Protein AF-A0A7X1JAS9-F1 (afdb_monomer_lite)

Structure (mmCIF, N/CA/C/O backbone):
data_AF-A0A7X1JAS9-F1
#
_entry.id   AF-A0A7X1JAS9-F1
#
loop_
_atom_site.group_PDB
_atom_site.id
_atom_site.type_symbol
_atom_site.label_atom_id
_atom_site.label_alt_id
_atom_site.label_comp_id
_atom_site.label_asym_id
_atom_site.label_entity_id
_atom_site.label_seq_id
_atom_site.pdbx_PDB_ins_code
_atom_site.Cartn_x
_atom_site.Cartn_y
_atom_site.Cartn_z
_atom_site.occupancy
_atom_site.B_iso_or_equiv
_atom_site.auth_seq_id
_atom_site.auth_comp_id
_atom_site.auth_asym_id
_atom_site.auth_atom_id
_atom_site.pdbx_PDB_model_num
ATOM 1 N N . MET A 1 1 ? 57.507 -50.676 10.117 1.00 44.00 1 MET A N 1
ATOM 2 C CA . MET A 1 1 ? 57.959 -49.273 10.246 1.00 44.00 1 MET A CA 1
ATOM 3 C C . MET A 1 1 ? 58.020 -48.693 8.834 1.00 44.00 1 MET A C 1
ATOM 5 O O . MET A 1 1 ? 58.763 -49.224 8.029 1.00 44.00 1 MET A O 1
ATOM 9 N N . THR A 1 2 ? 56.945 -48.024 8.387 1.00 49.41 2 THR A N 1
ATOM 10 C CA . THR A 1 2 ? 56.806 -46.542 8.280 1.00 49.41 2 THR A CA 1
ATOM 11 C C . THR A 1 2 ? 57.679 -45.975 7.144 1.00 49.41 2 THR A C 1
ATOM 13 O O . THR A 1 2 ? 58.870 -46.209 7.136 1.00 49.41 2 THR A O 1
ATOM 16 N N . HIS A 1 3 ? 57.217 -45.259 6.114 1.00 47.91 3 HIS A N 1
ATOM 17 C CA . HIS A 1 3 ? 56.011 -44.466 5.876 1.00 47.91 3 HIS A CA 1
ATOM 18 C C . HIS A 1 3 ? 55.700 -44.450 4.363 1.00 47.91 3 HIS A C 1
ATOM 20 O O . HIS A 1 3 ? 56.576 -44.154 3.555 1.00 47.91 3 HIS A O 1
ATOM 26 N N . ARG A 1 4 ? 54.437 -44.666 3.968 1.00 57.16 4 ARG A N 1
ATOM 27 C CA . ARG A 1 4 ? 53.935 -44.229 2.652 1.00 57.16 4 ARG A CA 1
ATOM 28 C C . ARG A 1 4 ? 53.697 -42.720 2.740 1.00 57.16 4 ARG A C 1
ATOM 30 O O . ARG A 1 4 ? 52.752 -42.291 3.403 1.00 57.16 4 ARG A O 1
ATOM 37 N N . GLY A 1 5 ? 54.586 -41.924 2.149 1.00 55.84 5 GLY A N 1
ATOM 38 C CA . GLY A 1 5 ? 54.455 -40.469 2.093 1.00 55.84 5 GLY A CA 1
ATOM 39 C C . GLY A 1 5 ? 53.189 -40.079 1.331 1.00 55.84 5 GLY A C 1
ATOM 40 O O . GLY A 1 5 ? 53.073 -40.339 0.138 1.00 55.84 5 GLY A O 1
ATOM 41 N N . ARG A 1 6 ? 52.210 -39.498 2.029 1.00 62.06 6 ARG A N 1
ATOM 42 C CA . ARG A 1 6 ? 51.011 -38.926 1.404 1.00 62.06 6 ARG A CA 1
ATOM 43 C C . ARG A 1 6 ? 51.391 -37.601 0.727 1.00 62.06 6 ARG A C 1
ATOM 45 O O . ARG A 1 6 ? 52.072 -36.801 1.372 1.00 62.06 6 ARG A O 1
ATOM 52 N N . PRO A 1 7 ? 50.937 -37.314 -0.505 1.00 60.84 7 PRO A N 1
ATOM 53 C CA . PRO A 1 7 ? 51.124 -35.994 -1.092 1.00 60.84 7 PRO A CA 1
ATOM 54 C C . PRO A 1 7 ? 50.335 -34.964 -0.273 1.00 60.84 7 PRO A C 1
ATOM 56 O O . PRO A 1 7 ? 49.123 -35.083 -0.089 1.00 60.84 7 PRO A O 1
ATOM 59 N N . ARG A 1 8 ? 51.035 -33.959 0.261 1.00 58.66 8 ARG A N 1
ATOM 60 C CA . ARG A 1 8 ? 50.413 -32.797 0.904 1.00 58.66 8 ARG A CA 1
ATOM 61 C C . ARG A 1 8 ? 49.863 -31.916 -0.211 1.00 58.66 8 ARG A C 1
ATOM 63 O O . ARG A 1 8 ? 50.625 -31.249 -0.900 1.00 58.66 8 ARG A O 1
ATOM 70 N N . VAL A 1 9 ? 48.547 -31.933 -0.403 1.00 55.72 9 VAL A N 1
ATOM 71 C CA . VAL A 1 9 ? 47.871 -30.956 -1.261 1.00 55.72 9 VAL A CA 1
ATOM 72 C C . VAL A 1 9 ? 48.037 -29.591 -0.594 1.00 55.72 9 VAL A C 1
ATOM 74 O O . VAL A 1 9 ? 47.379 -29.288 0.398 1.00 55.72 9 VAL A O 1
ATOM 77 N N . HIS A 1 10 ? 48.962 -28.783 -1.104 1.00 56.94 10 HIS A N 1
ATOM 78 C CA . HIS A 1 10 ? 49.006 -27.364 -0.792 1.00 56.94 10 HIS A CA 1
ATOM 79 C C . HIS A 1 10 ? 47.814 -26.717 -1.503 1.00 56.94 10 HIS A C 1
ATOM 81 O O . HIS A 1 10 ? 47.861 -26.481 -2.709 1.00 56.94 10 HIS A O 1
ATOM 87 N N . LEU A 1 11 ? 46.728 -26.449 -0.768 1.00 53.31 11 LEU A N 1
ATOM 88 C CA . LEU A 1 11 ? 45.751 -25.461 -1.214 1.00 53.31 11 LEU A CA 1
ATOM 89 C C . LEU A 1 11 ? 46.484 -24.118 -1.241 1.00 53.31 11 LEU A C 1
ATOM 91 O O . LEU A 1 11 ? 46.688 -23.484 -0.209 1.00 53.31 11 LEU A O 1
ATOM 95 N N . LEU A 1 12 ? 46.922 -23.709 -2.428 1.00 55.31 12 LEU A N 1
ATOM 96 C CA . LEU A 1 12 ? 47.271 -22.324 -2.688 1.00 55.31 12 LEU A CA 1
ATOM 97 C C . LEU A 1 12 ? 45.974 -21.529 -2.557 1.00 55.31 12 LEU A C 1
ATOM 99 O O . LEU A 1 12 ? 45.127 -21.528 -3.451 1.00 55.31 12 LEU A O 1
ATOM 103 N N . THR A 1 13 ? 45.797 -20.898 -1.402 1.00 56.59 13 THR A N 1
ATOM 104 C CA . THR A 1 13 ? 44.750 -19.918 -1.114 1.00 56.59 13 THR A CA 1
ATOM 105 C C . THR A 1 13 ? 45.014 -18.662 -1.952 1.00 56.59 13 THR A C 1
ATOM 107 O O . THR A 1 13 ? 45.425 -17.628 -1.448 1.00 56.59 13 THR A O 1
ATOM 110 N N . GLY A 1 14 ? 44.869 -18.785 -3.270 1.00 56.94 14 GLY A N 1
ATOM 111 C CA . GLY A 1 14 ? 45.068 -17.722 -4.257 1.00 56.94 14 GLY A CA 1
ATOM 112 C C . GLY A 1 14 ? 43.811 -17.450 -5.079 1.00 56.94 14 GLY A C 1
ATOM 113 O O . GLY A 1 14 ? 43.892 -16.892 -6.167 1.00 56.94 14 GLY A O 1
ATOM 114 N N . GLY A 1 15 ? 42.646 -17.894 -4.603 1.00 58.84 15 GLY A N 1
ATOM 115 C CA . GLY A 1 15 ? 41.364 -17.492 -5.167 1.00 58.84 15 GLY A CA 1
ATOM 116 C C . GLY A 1 15 ? 40.861 -16.241 -4.446 1.00 58.84 15 GLY A C 1
ATOM 117 O O . GLY A 1 15 ? 40.940 -16.220 -3.216 1.00 58.84 15 GLY A O 1
ATOM 118 N N . PRO A 1 16 ? 40.325 -15.234 -5.161 1.00 57.69 16 PRO A N 1
ATOM 119 C CA . PRO A 1 16 ? 39.780 -14.031 -4.541 1.00 57.69 16 PRO A CA 1
ATOM 120 C C . PRO A 1 16 ? 38.775 -14.422 -3.458 1.00 57.69 16 PRO A C 1
ATOM 122 O O . PRO A 1 16 ? 37.938 -15.319 -3.668 1.00 57.69 16 PRO A O 1
ATOM 125 N N . ALA A 1 17 ? 38.902 -13.780 -2.294 1.00 59.06 17 ALA A N 1
ATOM 126 C CA . ALA A 1 17 ? 38.046 -14.020 -1.143 1.00 59.06 17 ALA A CA 1
ATOM 127 C C . ALA A 1 17 ? 36.578 -13.940 -1.583 1.00 59.06 17 ALA A C 1
ATOM 129 O O . ALA A 1 17 ? 36.218 -13.179 -2.484 1.00 59.06 17 ALA A O 1
ATOM 130 N N . TRP A 1 18 ? 35.700 -14.722 -0.957 1.00 53.09 18 TRP A N 1
ATOM 131 C CA . TRP A 1 18 ? 34.265 -14.704 -1.274 1.00 53.09 18 TRP A CA 1
ATOM 132 C C . TRP A 1 18 ? 33.675 -13.272 -1.254 1.00 53.09 18 TRP A C 1
ATOM 134 O O . TRP A 1 18 ? 32.730 -12.975 -1.987 1.00 53.09 18 TRP A O 1
ATOM 144 N N . GLU A 1 19 ? 34.284 -12.372 -0.475 1.00 56.41 19 GLU A N 1
ATOM 145 C CA . GLU A 1 19 ? 33.944 -10.952 -0.386 1.00 56.41 19 GLU A CA 1
ATOM 146 C C . GLU A 1 19 ? 34.232 -10.182 -1.686 1.00 56.41 19 GLU A C 1
ATOM 148 O O . GLU A 1 19 ? 33.388 -9.399 -2.127 1.00 56.41 19 GLU A O 1
ATOM 153 N N . GLU A 1 20 ? 35.337 -10.470 -2.381 1.00 52.50 20 GLU A N 1
ATOM 154 C CA . GLU A 1 20 ? 35.677 -9.838 -3.665 1.00 52.50 20 GLU A CA 1
ATOM 155 C C . GLU A 1 20 ? 34.720 -10.263 -4.788 1.00 52.50 20 GLU A C 1
ATOM 157 O O . GLU A 1 20 ? 34.382 -9.459 -5.659 1.00 52.50 20 GLU A O 1
ATOM 162 N N . ARG A 1 21 ? 34.172 -11.487 -4.731 1.00 56.47 21 ARG A N 1
ATOM 163 C CA . ARG A 1 21 ? 33.146 -11.935 -5.695 1.00 56.47 21 ARG A CA 1
ATOM 164 C C . ARG A 1 21 ? 31.816 -11.195 -5.544 1.00 56.47 21 ARG A C 1
ATOM 166 O O . ARG A 1 21 ? 31.068 -11.108 -6.514 1.00 56.47 21 ARG A O 1
ATOM 173 N N . ARG A 1 22 ? 31.500 -10.672 -4.351 1.00 58.94 22 ARG A N 1
ATOM 174 C CA . ARG A 1 22 ? 30.312 -9.826 -4.127 1.00 58.94 22 ARG A CA 1
ATOM 175 C C . ARG A 1 22 ? 30.542 -8.377 -4.535 1.00 58.94 22 ARG A C 1
ATOM 177 O O . ARG A 1 22 ? 29.590 -7.720 -4.950 1.00 58.94 22 ARG A O 1
ATOM 184 N N . ALA A 1 23 ? 31.773 -7.890 -4.395 1.00 54.94 23 ALA A N 1
ATOM 185 C CA . ALA A 1 23 ? 32.138 -6.525 -4.755 1.00 54.94 23 ALA A CA 1
ATOM 186 C C . ALA A 1 23 ? 32.305 -6.334 -6.271 1.00 54.94 23 ALA A C 1
ATOM 188 O O . ALA A 1 23 ? 32.144 -5.217 -6.761 1.00 54.94 23 ALA A O 1
ATOM 189 N N . ALA A 1 24 ? 32.586 -7.404 -7.022 1.00 50.28 24 ALA A N 1
ATOM 190 C CA . ALA A 1 24 ? 32.669 -7.356 -8.475 1.00 50.28 24 ALA A CA 1
ATOM 191 C C . ALA A 1 24 ? 31.276 -7.102 -9.098 1.00 50.28 24 ALA A C 1
ATOM 193 O O . ALA A 1 24 ? 30.393 -7.964 -9.015 1.00 50.28 24 ALA A O 1
ATOM 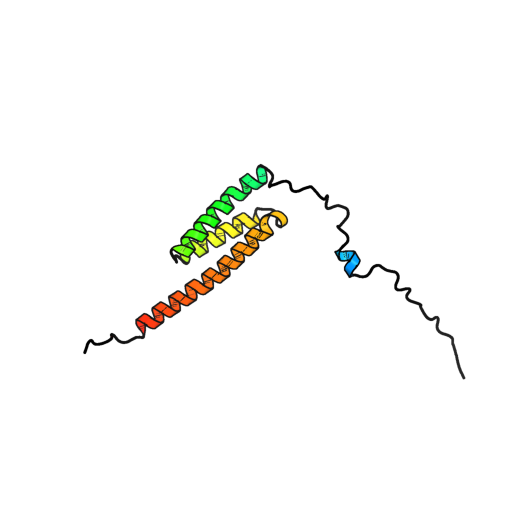194 N N . PRO A 1 25 ? 31.035 -5.941 -9.743 1.00 52.09 25 PRO A N 1
ATOM 195 C CA . PRO A 1 25 ? 29.802 -5.725 -10.485 1.00 52.09 25 PRO A CA 1
ATOM 196 C C . PRO A 1 25 ? 29.734 -6.741 -11.630 1.00 52.09 25 PRO A C 1
ATOM 198 O O . PRO A 1 25 ? 30.667 -6.851 -12.424 1.00 52.09 25 PRO A O 1
ATOM 201 N N . LYS A 1 26 ? 28.632 -7.499 -11.709 1.00 58.78 26 LYS A N 1
ATOM 202 C CA . LYS A 1 26 ? 28.396 -8.475 -12.782 1.00 58.78 26 LYS A CA 1
ATOM 203 C C . LYS A 1 26 ? 28.611 -7.800 -14.150 1.00 58.78 26 LYS A C 1
ATOM 205 O O . LYS A 1 26 ? 27.906 -6.823 -14.433 1.00 58.78 26 LYS A O 1
ATOM 210 N N . PRO A 1 27 ? 29.529 -8.293 -15.004 1.00 43.47 27 PRO A N 1
ATOM 211 C CA . PRO A 1 27 ? 29.719 -7.759 -16.347 1.00 43.47 27 PRO A CA 1
ATOM 212 C C . PRO A 1 27 ? 28.458 -8.080 -17.157 1.00 43.47 27 PRO A C 1
ATOM 214 O O . PRO A 1 27 ? 28.199 -9.226 -17.505 1.00 43.47 27 PRO A O 1
ATOM 217 N N . GLY A 1 28 ? 27.606 -7.070 -17.335 1.00 47.69 28 GLY A N 1
ATOM 218 C CA . GLY A 1 28 ? 26.263 -7.200 -17.911 1.00 47.69 28 GLY A CA 1
ATOM 219 C C . GLY A 1 28 ? 25.242 -6.256 -17.274 1.00 47.69 28 GLY A C 1
ATOM 220 O O . GLY A 1 28 ? 24.309 -5.824 -17.942 1.00 47.69 28 GLY A O 1
ATOM 221 N N . TYR A 1 29 ? 25.462 -5.832 -16.024 1.00 49.06 29 TYR A N 1
ATOM 222 C CA . TYR A 1 29 ? 24.760 -4.675 -15.467 1.00 49.06 29 TYR A CA 1
ATOM 223 C C . TYR A 1 29 ? 25.515 -3.419 -15.880 1.00 49.06 29 TYR A C 1
ATOM 225 O O . TYR A 1 29 ? 26.399 -2.928 -15.177 1.00 49.06 29 TYR A O 1
ATOM 233 N N . SER A 1 30 ? 25.190 -2.918 -17.070 1.00 47.06 30 SER A N 1
ATOM 234 C C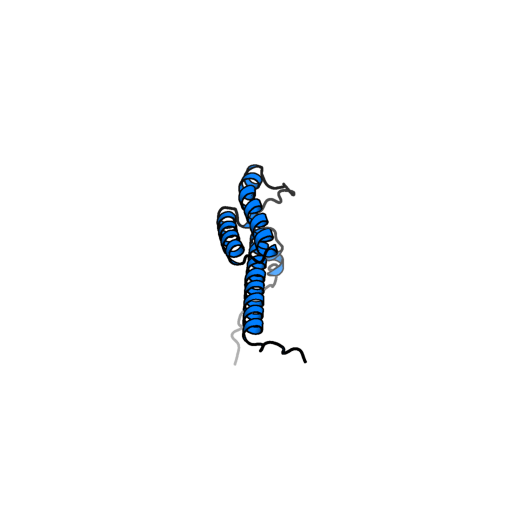A . SER A 1 30 ? 25.601 -1.590 -17.503 1.00 47.06 30 SER A CA 1
ATOM 235 C C . SER A 1 30 ? 25.338 -0.598 -16.370 1.00 47.06 30 SER A C 1
ATOM 237 O O . SER A 1 30 ? 24.188 -0.417 -15.958 1.00 47.06 30 SER A O 1
ATOM 239 N N . LYS A 1 31 ? 26.400 0.054 -15.885 1.00 47.41 31 LYS A N 1
ATOM 240 C CA . LYS A 1 31 ? 26.327 1.330 -15.171 1.00 47.41 31 LYS A CA 1
ATOM 241 C C . LYS A 1 31 ? 25.674 2.348 -16.111 1.00 47.41 31 LYS A C 1
ATOM 243 O O . LYS A 1 31 ? 26.355 3.146 -16.744 1.00 47.41 31 LYS A O 1
ATOM 248 N N . ALA A 1 32 ? 24.355 2.290 -16.253 1.00 48.16 32 ALA A N 1
ATOM 249 C CA . ALA A 1 32 ? 23.614 3.375 -16.858 1.00 48.16 32 ALA A CA 1
ATOM 250 C C . ALA A 1 32 ? 23.606 4.517 -15.828 1.00 48.16 32 ALA A C 1
ATOM 252 O O . ALA A 1 32 ? 23.189 4.303 -14.685 1.00 48.16 32 ALA A O 1
ATOM 253 N N . PRO A 1 33 ? 24.105 5.710 -16.186 1.00 47.25 33 PRO A N 1
ATOM 254 C CA . PRO A 1 33 ? 24.129 6.845 -15.281 1.00 47.25 33 PRO A CA 1
ATOM 255 C C . PRO A 1 33 ? 22.683 7.199 -14.955 1.00 47.25 33 PRO A C 1
ATOM 257 O O . PRO A 1 33 ? 21.865 7.222 -15.868 1.00 47.25 33 PRO A O 1
ATOM 260 N N . TYR A 1 34 ? 22.392 7.423 -13.671 1.00 50.47 34 TYR A N 1
ATOM 261 C CA . TYR A 1 34 ? 21.212 8.082 -13.094 1.00 50.47 34 TYR A CA 1
ATOM 262 C C . TYR A 1 34 ? 20.208 8.642 -14.128 1.00 50.47 34 TYR A C 1
ATOM 264 O O . TYR A 1 34 ? 20.085 9.849 -14.325 1.00 50.47 34 TYR A O 1
ATOM 272 N N . ARG A 1 35 ? 19.484 7.765 -14.829 1.00 50.75 35 ARG A N 1
ATOM 273 C CA . ARG A 1 35 ? 18.406 8.159 -15.733 1.00 50.75 35 ARG A CA 1
ATOM 274 C C . ARG A 1 35 ? 17.151 7.992 -14.916 1.00 50.75 35 ARG A C 1
ATOM 276 O O . ARG A 1 35 ? 16.730 6.873 -14.637 1.00 50.75 35 ARG A O 1
ATOM 283 N N . GLY A 1 36 ? 16.589 9.120 -14.490 1.00 58.50 36 GLY A N 1
ATOM 284 C CA . GLY A 1 36 ? 15.255 9.144 -13.910 1.00 58.50 36 GLY A CA 1
ATOM 285 C C . GLY A 1 36 ? 14.290 8.298 -14.746 1.00 58.50 36 GLY A C 1
ATOM 286 O O . GLY A 1 36 ? 14.469 8.148 -15.954 1.00 58.50 36 GLY A O 1
ATOM 287 N N . PHE A 1 37 ? 13.294 7.725 -14.072 1.00 60.72 37 PHE A N 1
ATOM 288 C CA . PHE A 1 37 ? 12.288 6.828 -14.641 1.00 60.72 37 PHE A CA 1
ATOM 289 C C . PHE A 1 37 ? 11.923 7.173 -16.094 1.00 60.72 37 PHE A C 1
ATOM 291 O O . PHE A 1 37 ? 11.553 8.315 -16.395 1.00 60.72 37 PHE A O 1
ATOM 298 N N . SER A 1 38 ? 11.970 6.169 -16.974 1.00 71.38 38 SER A N 1
ATOM 299 C CA . SER A 1 38 ? 11.492 6.271 -18.358 1.00 71.38 38 SER A CA 1
ATOM 300 C C . SER A 1 38 ? 10.078 6.869 -18.403 1.00 71.38 38 SER A C 1
ATOM 302 O O . SER A 1 38 ? 9.284 6.675 -17.478 1.00 71.38 38 SER A O 1
ATOM 304 N N . LYS A 1 39 ? 9.712 7.573 -19.489 1.00 73.06 39 LYS A N 1
ATOM 305 C CA . LYS A 1 39 ? 8.348 8.116 -19.673 1.00 73.06 39 LYS A CA 1
ATOM 306 C C . LYS A 1 39 ? 7.270 7.043 -19.447 1.00 73.06 39 LYS A C 1
ATOM 308 O O . LYS A 1 39 ? 6.244 7.344 -18.837 1.00 73.06 39 LYS A O 1
ATOM 313 N N . ASN A 1 40 ? 7.528 5.800 -19.855 1.00 68.88 40 ASN A N 1
ATOM 314 C CA . ASN A 1 40 ? 6.605 4.678 -19.665 1.00 68.88 40 ASN A CA 1
ATOM 315 C C . ASN A 1 40 ? 6.544 4.225 -18.200 1.00 68.88 40 ASN A C 1
ATOM 317 O O . ASN A 1 40 ? 5.458 4.021 -17.672 1.00 68.88 40 ASN A O 1
ATOM 321 N N . GLN A 1 41 ? 7.680 4.195 -17.500 1.00 71.31 41 GLN A N 1
ATOM 322 C CA . GLN A 1 41 ? 7.735 3.882 -16.065 1.00 71.31 41 GLN A CA 1
ATOM 323 C C . GLN A 1 41 ? 7.055 4.963 -15.213 1.00 71.31 41 GLN A C 1
ATOM 325 O O . GLN A 1 41 ? 6.356 4.652 -14.252 1.00 71.31 41 GLN A O 1
ATOM 330 N N . ARG A 1 42 ? 7.198 6.248 -15.572 1.00 74.81 42 ARG A N 1
ATOM 331 C CA . ARG A 1 42 ? 6.477 7.347 -14.903 1.00 74.81 42 ARG A CA 1
ATOM 332 C C . ARG A 1 42 ? 4.970 7.226 -15.099 1.00 74.81 42 ARG A C 1
ATOM 334 O O . ARG A 1 42 ? 4.230 7.452 -14.147 1.00 74.81 42 ARG A O 1
ATOM 341 N N . LYS A 1 43 ? 4.516 6.862 -16.305 1.00 78.44 43 LYS A N 1
ATOM 342 C CA . LYS A 1 43 ? 3.096 6.588 -16.577 1.00 78.44 43 LYS A CA 1
ATOM 343 C C . LYS A 1 43 ? 2.597 5.393 -15.761 1.00 78.44 43 LYS A C 1
ATOM 345 O O . LYS A 1 43 ? 1.573 5.526 -15.103 1.00 78.44 43 LYS A O 1
ATOM 350 N N . ALA A 1 44 ? 3.352 4.299 -15.723 1.00 73.62 44 ALA A N 1
ATOM 351 C CA . ALA A 1 44 ? 2.994 3.097 -14.974 1.00 73.62 44 ALA A CA 1
ATOM 352 C C . ALA A 1 44 ? 2.980 3.314 -13.443 1.00 73.62 44 ALA A C 1
ATOM 354 O O . ALA A 1 44 ? 2.213 2.674 -12.737 1.00 73.62 44 ALA A O 1
ATOM 355 N N . ARG A 1 45 ? 3.756 4.276 -12.915 1.00 81.75 45 ARG A N 1
ATOM 356 C CA . ARG A 1 45 ? 3.753 4.641 -11.481 1.00 81.75 45 ARG A CA 1
ATOM 357 C C . ARG A 1 45 ? 2.671 5.640 -11.070 1.00 81.75 45 ARG A C 1
ATOM 359 O O . ARG A 1 45 ? 2.423 5.787 -9.876 1.00 81.75 45 ARG A O 1
ATOM 366 N N . LYS A 1 46 ? 2.022 6.340 -12.008 1.00 85.25 46 LYS A N 1
ATOM 367 C CA . LYS A 1 46 ? 0.905 7.247 -11.684 1.00 85.25 46 LYS A CA 1
ATOM 368 C C . LYS A 1 46 ? -0.208 6.575 -10.863 1.00 85.25 46 LYS A C 1
ATOM 370 O O . LYS A 1 46 ? -0.548 7.155 -9.831 1.00 85.25 46 LYS A O 1
ATOM 375 N N . PRO A 1 47 ? -0.754 5.403 -11.255 1.00 86.69 47 PRO A N 1
ATOM 376 C CA . PRO A 1 47 ? -1.799 4.745 -10.469 1.00 86.69 47 PRO A CA 1
ATOM 377 C C . PRO A 1 47 ? -1.301 4.386 -9.068 1.00 86.69 47 PRO A C 1
ATOM 379 O O . PRO A 1 47 ? -1.957 4.713 -8.083 1.00 86.69 47 PRO A O 1
ATOM 382 N N . LEU A 1 48 ? -0.086 3.841 -8.960 1.00 87.44 48 LEU A N 1
ATOM 383 C CA . LEU A 1 48 ? 0.521 3.524 -7.671 1.00 87.44 48 LEU A CA 1
ATOM 384 C C . LEU A 1 48 ? 0.627 4.751 -6.753 1.00 87.44 48 LEU A C 1
ATOM 386 O O . LEU A 1 48 ? 0.256 4.683 -5.585 1.00 87.44 48 LEU A O 1
ATOM 390 N N . ASN A 1 49 ? 1.098 5.888 -7.268 1.00 87.25 49 ASN A N 1
ATOM 391 C CA . ASN A 1 49 ? 1.229 7.110 -6.474 1.00 87.25 49 ASN A CA 1
ATOM 392 C C . ASN A 1 49 ? -0.127 7.630 -5.975 1.00 87.25 49 ASN A C 1
ATOM 394 O O . ASN A 1 49 ? -0.219 8.075 -4.832 1.00 87.25 49 ASN A O 1
ATOM 398 N N . ALA A 1 50 ? -1.172 7.554 -6.805 1.00 91.38 50 ALA A N 1
ATOM 399 C CA . ALA A 1 50 ? -2.525 7.934 -6.407 1.00 91.38 50 ALA A CA 1
ATOM 400 C C . ALA A 1 50 ? -3.047 7.043 -5.268 1.00 91.38 50 ALA A C 1
ATOM 402 O O . ALA A 1 50 ? -3.528 7.559 -4.259 1.00 91.38 50 ALA A O 1
ATOM 403 N N . ILE A 1 51 ? -2.873 5.723 -5.375 1.00 90.75 51 ILE A N 1
ATOM 404 C CA . ILE A 1 51 ? -3.312 4.787 -4.331 1.00 90.75 51 ILE A CA 1
ATOM 405 C C . ILE A 1 51 ? -2.490 4.975 -3.047 1.00 90.75 51 ILE A C 1
ATOM 407 O O . ILE A 1 51 ? -3.037 4.944 -1.949 1.00 90.75 51 ILE A O 1
ATOM 411 N N . MET A 1 52 ? -1.184 5.236 -3.154 1.00 88.81 52 MET A N 1
ATOM 412 C CA . MET A 1 52 ? -0.335 5.539 -1.995 1.00 88.81 52 MET A CA 1
ATOM 413 C C . MET A 1 52 ? -0.772 6.822 -1.273 1.00 88.81 52 MET A C 1
ATOM 415 O O . MET A 1 52 ? -0.721 6.872 -0.044 1.00 88.81 52 MET A O 1
ATOM 419 N N . ALA A 1 53 ? -1.228 7.843 -2.007 1.00 90.94 53 ALA A N 1
ATOM 420 C CA . ALA A 1 53 ? -1.790 9.056 -1.414 1.00 90.94 53 ALA A CA 1
ATOM 421 C C . ALA A 1 53 ? -3.121 8.772 -0.697 1.00 90.94 53 ALA A C 1
ATOM 423 O O . ALA A 1 53 ? -3.297 9.192 0.445 1.00 90.94 53 ALA A O 1
ATOM 424 N N . GLN A 1 54 ? -4.014 7.993 -1.318 1.00 91.56 54 GLN A N 1
ATOM 425 C CA . GLN A 1 54 ? -5.267 7.548 -0.693 1.00 91.56 54 GLN A CA 1
ATOM 426 C C . GLN A 1 54 ? -5.014 6.715 0.569 1.00 91.56 54 GLN A C 1
ATOM 428 O O . GLN A 1 54 ? -5.670 6.919 1.586 1.00 91.56 54 GLN A O 1
ATOM 433 N N . LEU A 1 55 ? -4.024 5.819 0.537 1.00 91.62 55 LEU A N 1
ATOM 434 C CA . LEU A 1 55 ? -3.604 5.031 1.693 1.00 91.62 55 LEU A CA 1
ATOM 435 C C . LEU A 1 55 ? -3.116 5.930 2.833 1.00 91.62 55 LEU A C 1
ATOM 437 O O . LEU A 1 55 ? -3.495 5.724 3.984 1.00 91.62 55 LEU A O 1
ATOM 441 N N . ALA A 1 56 ? -2.282 6.926 2.527 1.00 90.50 56 ALA A N 1
ATOM 442 C CA . ALA A 1 56 ? -1.795 7.869 3.526 1.00 90.50 56 ALA A CA 1
ATOM 443 C C . ALA A 1 56 ? -2.943 8.672 4.157 1.00 90.50 56 ALA A C 1
ATOM 445 O O . ALA A 1 56 ? -2.937 8.890 5.367 1.00 90.50 56 ALA A O 1
ATOM 446 N N . GLU A 1 57 ? -3.933 9.070 3.360 1.00 92.88 57 GLU A N 1
ATOM 447 C CA . GLU A 1 57 ? -5.098 9.813 3.836 1.00 92.88 57 GLU A CA 1
ATOM 448 C C . GLU A 1 57 ? -6.026 8.947 4.701 1.00 92.88 57 GLU A C 1
ATOM 450 O O . GLU A 1 57 ? -6.365 9.337 5.817 1.00 92.88 57 GLU A O 1
ATOM 455 N N . ALA A 1 58 ? -6.330 7.719 4.271 1.00 91.62 58 ALA A N 1
ATOM 456 C CA . ALA A 1 58 ? -7.114 6.767 5.061 1.00 91.62 58 ALA A CA 1
ATOM 457 C C . ALA A 1 58 ? -6.455 6.463 6.420 1.00 91.62 58 ALA A C 1
ATOM 459 O O . ALA A 1 58 ? -7.125 6.395 7.450 1.00 91.62 58 ALA A O 1
ATOM 460 N N . MET A 1 59 ? -5.121 6.354 6.449 1.00 90.62 59 MET A N 1
ATOM 461 C CA . MET A 1 59 ? -4.356 6.181 7.688 1.00 90.62 59 MET A CA 1
ATOM 462 C C . MET A 1 59 ? -4.463 7.393 8.627 1.00 90.62 59 MET A C 1
ATOM 464 O O . MET A 1 59 ? -4.557 7.201 9.839 1.00 90.62 59 MET A O 1
ATOM 468 N N . LYS A 1 60 ? -4.470 8.630 8.103 1.00 91.88 60 LYS A N 1
ATOM 469 C CA . LYS A 1 60 ? -4.669 9.847 8.916 1.00 91.88 60 LYS A CA 1
ATOM 470 C C . LYS A 1 60 ? -6.071 9.907 9.513 1.00 91.88 60 LYS A C 1
ATOM 472 O O . LYS A 1 60 ? -6.218 10.239 10.685 1.00 91.88 60 LYS A O 1
ATOM 477 N N . GLN A 1 61 ? -7.079 9.550 8.721 1.00 92.44 61 GLN A N 1
ATOM 478 C CA . GLN A 1 61 ? -8.480 9.518 9.148 1.00 92.44 61 GLN A CA 1
ATOM 479 C C . GLN A 1 61 ? -8.793 8.332 10.070 1.00 92.44 61 GLN A C 1
ATOM 481 O O . GLN A 1 61 ? -9.884 8.263 10.630 1.00 92.44 61 GLN A O 1
ATOM 486 N N . ARG A 1 62 ? -7.828 7.419 10.269 1.00 89.19 62 ARG A N 1
ATOM 487 C CA . ARG A 1 62 ? -7.980 6.187 11.057 1.00 89.19 62 ARG A CA 1
ATOM 488 C C . ARG A 1 62 ? -9.080 5.276 10.496 1.00 89.19 62 ARG A C 1
ATOM 490 O O . ARG A 1 62 ? -9.617 4.433 11.208 1.00 89.19 62 ARG A O 1
ATOM 497 N N . ASP A 1 63 ? -9.380 5.406 9.201 1.00 93.00 63 ASP A N 1
ATOM 498 C CA . ASP A 1 63 ? -10.244 4.472 8.486 1.00 93.00 63 ASP A CA 1
ATOM 499 C C . ASP A 1 63 ? -9.428 3.236 8.098 1.00 93.00 63 ASP A C 1
ATOM 501 O O . ASP A 1 63 ? -8.837 3.118 7.017 1.00 93.00 63 ASP A O 1
ATOM 505 N N . TRP A 1 64 ? -9.381 2.284 9.027 1.00 90.50 64 TRP A N 1
ATOM 506 C CA . TRP A 1 64 ? -8.612 1.054 8.876 1.00 90.50 64 TRP A CA 1
ATOM 507 C C . TRP A 1 64 ? -9.133 0.158 7.747 1.00 90.50 64 TRP A C 1
ATOM 509 O O . TRP A 1 64 ? -8.359 -0.619 7.179 1.00 90.50 64 TRP A O 1
ATOM 519 N N . ARG A 1 65 ? -10.424 0.252 7.399 1.00 90.12 65 ARG A N 1
ATOM 520 C CA . ARG A 1 65 ? -11.019 -0.544 6.319 1.00 90.12 65 ARG A CA 1
ATOM 521 C C . ARG A 1 65 ? -10.593 0.013 4.967 1.00 90.12 65 ARG A C 1
ATOM 523 O O . ARG A 1 65 ? -10.070 -0.750 4.151 1.00 90.12 65 ARG A O 1
ATOM 530 N N . ALA A 1 66 ? -10.748 1.318 4.755 1.00 90.62 66 ALA A N 1
ATOM 531 C CA . ALA A 1 66 ? -10.288 1.978 3.537 1.00 90.62 66 ALA A CA 1
ATOM 532 C C . ALA A 1 66 ? -8.769 1.822 3.357 1.00 90.62 66 ALA A C 1
ATOM 534 O O . ALA A 1 66 ? -8.310 1.480 2.266 1.00 90.62 66 ALA A O 1
ATOM 535 N N . ALA A 1 67 ? -7.988 1.947 4.437 1.00 91.56 67 ALA A N 1
ATOM 536 C CA . ALA A 1 67 ? -6.541 1.746 4.395 1.00 91.56 67 ALA A CA 1
ATOM 537 C C . ALA A 1 67 ? -6.152 0.313 3.975 1.00 91.56 67 ALA A C 1
ATOM 539 O O . ALA A 1 67 ? -5.203 0.132 3.211 1.00 91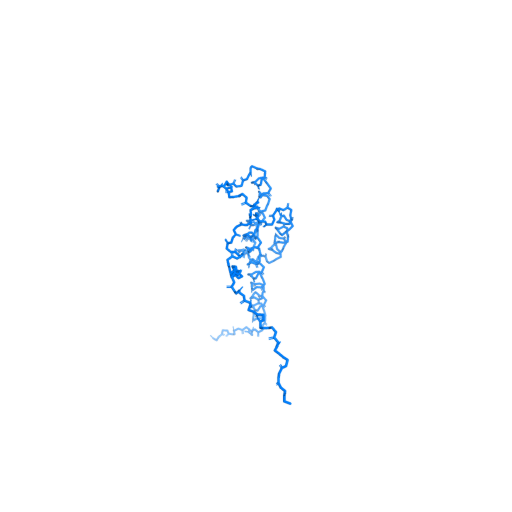.56 67 ALA A O 1
ATOM 540 N N . ARG A 1 68 ? -6.889 -0.724 4.408 1.00 90.62 68 ARG A N 1
ATOM 541 C CA . ARG A 1 68 ? -6.638 -2.112 3.968 1.00 90.62 68 ARG A CA 1
ATOM 542 C C . ARG A 1 68 ? -6.888 -2.290 2.473 1.00 90.62 68 ARG A C 1
ATOM 544 O O . ARG A 1 68 ? -6.053 -2.892 1.798 1.00 90.62 68 ARG A O 1
ATOM 551 N N . ILE A 1 69 ? -8.000 -1.752 1.972 1.00 92.69 69 ILE A N 1
ATOM 552 C CA . ILE A 1 69 ? -8.373 -1.827 0.552 1.00 92.69 69 ILE A CA 1
ATOM 553 C C . ILE A 1 69 ? -7.324 -1.106 -0.302 1.00 92.69 69 ILE A C 1
ATOM 555 O O . ILE A 1 69 ? -6.764 -1.707 -1.218 1.00 92.69 69 ILE A O 1
ATOM 559 N N . ALA A 1 70 ? -6.980 0.134 0.057 1.00 91.12 70 ALA A N 1
ATOM 560 C CA . ALA A 1 70 ? -5.974 0.922 -0.651 1.00 91.12 70 ALA A CA 1
ATOM 561 C C . ALA A 1 70 ? -4.597 0.239 -0.640 1.00 91.12 70 ALA A C 1
ATOM 563 O O . ALA A 1 70 ? -3.915 0.184 -1.659 1.00 91.12 70 ALA A O 1
ATOM 564 N N . ARG A 1 71 ? -4.190 -0.355 0.489 1.00 92.00 71 ARG A N 1
ATOM 565 C CA . ARG A 1 71 ? -2.924 -1.093 0.571 1.00 92.00 71 ARG A CA 1
ATOM 566 C C . ARG A 1 71 ? -2.916 -2.319 -0.346 1.00 92.00 71 ARG A C 1
ATOM 568 O O . ARG A 1 71 ? -1.888 -2.580 -0.964 1.00 92.00 71 ARG A O 1
ATOM 575 N N . SER A 1 72 ? -4.017 -3.072 -0.415 1.00 90.75 72 SER A N 1
ATOM 576 C CA . SER A 1 72 ? -4.119 -4.226 -1.318 1.00 90.75 72 SER A CA 1
ATOM 577 C C . SER A 1 72 ? -3.984 -3.786 -2.772 1.00 90.75 72 SER A C 1
ATOM 579 O O . SER A 1 72 ? -3.109 -4.281 -3.472 1.00 90.75 72 SER A O 1
ATOM 581 N N . ALA A 1 73 ? -4.752 -2.770 -3.174 1.00 90.88 73 ALA A N 1
ATOM 582 C CA . ALA A 1 73 ? -4.695 -2.221 -4.525 1.00 90.88 73 ALA A CA 1
ATOM 583 C C . ALA A 1 73 ? -3.293 -1.690 -4.881 1.00 90.88 73 ALA A C 1
ATOM 585 O O . ALA A 1 73 ? -2.795 -1.918 -5.980 1.00 90.88 73 ALA A O 1
ATOM 586 N N . ALA A 1 74 ? -2.603 -1.037 -3.939 1.00 89.75 74 ALA A N 1
ATOM 587 C CA . ALA A 1 74 ? -1.230 -0.581 -4.154 1.00 89.75 74 ALA A CA 1
ATOM 588 C C . ALA A 1 74 ? -0.245 -1.746 -4.333 1.00 89.75 74 ALA A C 1
ATOM 590 O O . ALA A 1 74 ? 0.730 -1.615 -5.070 1.00 89.75 74 ALA A O 1
ATOM 591 N N . TRP A 1 75 ? -0.480 -2.879 -3.666 1.00 88.44 75 TRP A N 1
ATOM 592 C CA . TRP A 1 75 ? 0.342 -4.077 -3.829 1.00 88.44 75 TRP A CA 1
ATOM 593 C C . TRP A 1 75 ? 0.135 -4.717 -5.206 1.00 88.44 75 TRP A C 1
ATOM 595 O O . TRP A 1 75 ? 1.112 -5.101 -5.847 1.00 88.44 75 TRP A O 1
ATOM 605 N N . ASP A 1 76 ? -1.106 -4.746 -5.696 1.00 89.31 76 ASP A N 1
ATOM 606 C CA . ASP A 1 76 ? -1.433 -5.235 -7.039 1.00 89.31 76 ASP A CA 1
ATOM 607 C C . ASP A 1 76 ? -0.776 -4.375 -8.126 1.00 89.31 76 ASP A C 1
ATOM 609 O O . ASP A 1 76 ? -0.186 -4.907 -9.065 1.00 89.31 76 ASP A O 1
ATOM 613 N N . GLU A 1 77 ? -0.792 -3.047 -7.975 1.00 86.94 77 GLU A N 1
ATOM 614 C CA . GLU A 1 77 ? -0.100 -2.139 -8.899 1.00 86.94 77 GLU A CA 1
ATOM 615 C C . GLU A 1 77 ? 1.426 -2.292 -8.850 1.00 86.94 77 GLU A C 1
ATOM 617 O O . GLU A 1 77 ? 2.095 -2.220 -9.877 1.00 86.94 77 GLU A O 1
ATOM 622 N N . VAL A 1 78 ? 2.000 -2.552 -7.674 1.00 86.38 78 VAL A N 1
ATOM 623 C CA . VAL A 1 78 ? 3.443 -2.800 -7.518 1.00 86.38 78 VAL A CA 1
ATOM 624 C C . VAL A 1 78 ? 3.884 -4.121 -8.144 1.00 86.38 78 VAL A C 1
ATOM 626 O O . VAL A 1 78 ? 5.013 -4.214 -8.622 1.00 86.38 78 VAL A O 1
ATOM 629 N N . ASN A 1 79 ? 3.020 -5.135 -8.169 1.00 84.62 79 ASN A N 1
ATOM 630 C CA . ASN A 1 79 ? 3.314 -6.414 -8.819 1.00 84.62 79 ASN A CA 1
ATOM 631 C C . ASN A 1 79 ? 3.318 -6.320 -10.350 1.00 84.62 79 ASN A C 1
ATOM 633 O O . ASN A 1 79 ? 3.965 -7.132 -11.001 1.00 84.62 79 ASN A O 1
ATOM 637 N N . LYS A 1 80 ? 2.637 -5.323 -10.927 1.00 83.25 80 LYS A N 1
ATOM 638 C CA . LYS A 1 80 ? 2.644 -5.054 -12.376 1.00 83.25 80 LYS A CA 1
ATOM 639 C C . LYS A 1 80 ? 3.914 -4.338 -12.851 1.00 83.25 80 LYS A C 1
ATOM 641 O O . LYS A 1 80 ? 4.100 -4.156 -14.051 1.00 83.25 80 LYS A O 1
ATOM 646 N N . LEU A 1 81 ? 4.754 -3.877 -11.926 1.00 80.94 81 LEU A N 1
ATOM 647 C CA . LEU A 1 81 ? 5.968 -3.115 -12.199 1.00 80.94 81 LEU A CA 1
ATOM 648 C C . LEU A 1 81 ? 7.208 -3.970 -11.913 1.00 80.94 81 LEU A C 1
ATOM 650 O O . LEU A 1 81 ? 7.199 -4.802 -11.008 1.00 80.94 81 LEU A O 1
ATOM 654 N N . ASP A 1 82 ? 8.300 -3.695 -12.626 1.00 74.88 82 ASP A N 1
ATOM 655 C CA . ASP A 1 82 ? 9.593 -4.347 -12.394 1.00 74.88 82 ASP A CA 1
ATOM 656 C C . ASP A 1 82 ? 10.050 -4.222 -10.927 1.00 74.88 82 ASP A C 1
ATOM 658 O O . ASP A 1 82 ? 9.962 -3.156 -10.299 1.00 74.88 82 ASP A O 1
ATOM 662 N N . GLU A 1 83 ? 10.579 -5.315 -10.374 1.00 69.81 83 GLU A N 1
ATOM 663 C CA . GLU A 1 83 ? 10.942 -5.406 -8.953 1.00 69.81 83 GLU A CA 1
ATOM 664 C C . GLU A 1 83 ? 12.046 -4.418 -8.554 1.00 69.81 83 GLU A C 1
ATOM 666 O O . GLU A 1 83 ? 11.960 -3.774 -7.502 1.00 69.81 83 GLU A O 1
ATOM 671 N N . ASP A 1 84 ? 13.042 -4.225 -9.422 1.00 66.50 84 ASP A N 1
ATOM 672 C CA . ASP A 1 84 ? 14.154 -3.297 -9.189 1.00 66.50 84 ASP A CA 1
ATOM 673 C C . ASP A 1 84 ? 13.684 -1.836 -9.102 1.00 66.50 84 ASP A C 1
ATOM 675 O O . ASP A 1 84 ? 14.263 -1.024 -8.377 1.00 66.50 84 ASP A O 1
ATOM 679 N N . LEU A 1 85 ? 12.583 -1.509 -9.784 1.00 65.56 85 LEU A N 1
ATOM 680 C CA . LEU A 1 85 ? 11.996 -0.169 -9.829 1.00 65.56 85 LEU A CA 1
ATOM 681 C C . LEU A 1 85 ? 10.988 0.092 -8.704 1.00 65.56 85 LEU A C 1
ATOM 683 O O . LEU A 1 85 ? 10.601 1.245 -8.510 1.00 65.56 85 LEU A O 1
ATOM 687 N N . THR A 1 86 ? 10.577 -0.947 -7.966 1.00 73.31 86 THR A N 1
ATOM 688 C CA . THR A 1 86 ? 9.553 -0.859 -6.909 1.00 73.31 86 THR A CA 1
ATOM 689 C C . THR A 1 86 ? 10.036 -1.242 -5.516 1.00 73.31 86 THR A C 1
ATOM 691 O O . THR A 1 86 ? 9.252 -1.286 -4.564 1.00 73.31 86 THR A O 1
ATOM 694 N N . ARG A 1 87 ? 11.334 -1.506 -5.340 1.00 80.44 87 ARG A N 1
ATOM 695 C CA . ARG A 1 87 ? 11.891 -1.953 -4.055 1.00 80.44 87 ARG A CA 1
ATOM 696 C C . ARG A 1 87 ? 11.608 -0.981 -2.903 1.00 80.44 87 ARG A C 1
ATOM 698 O O . ARG A 1 87 ? 11.324 -1.415 -1.783 1.00 80.44 87 ARG A O 1
ATOM 705 N N . GLN A 1 88 ? 11.660 0.328 -3.156 1.00 82.88 88 GLN A N 1
ATOM 706 C CA . GLN A 1 88 ? 11.364 1.341 -2.136 1.00 82.88 88 GLN A CA 1
ATOM 707 C C . GLN A 1 88 ? 9.868 1.395 -1.802 1.00 82.88 88 GLN A C 1
ATOM 709 O O . GLN A 1 88 ? 9.494 1.517 -0.636 1.00 82.88 88 GLN A O 1
ATOM 714 N N . GLU A 1 89 ? 9.008 1.261 -2.805 1.00 84.38 89 GLU A N 1
ATOM 715 C CA . GLU A 1 89 ? 7.552 1.249 -2.686 1.00 84.38 89 GLU A CA 1
ATOM 716 C C . GLU A 1 89 ? 7.081 0.019 -1.914 1.00 84.38 89 GLU A C 1
ATOM 718 O O . GLU A 1 89 ? 6.291 0.150 -0.981 1.00 84.38 89 GLU A O 1
ATOM 723 N N . ARG A 1 90 ? 7.645 -1.158 -2.210 1.00 85.69 90 ARG A N 1
ATOM 724 C CA . ARG A 1 90 ? 7.413 -2.400 -1.457 1.00 85.69 90 ARG A CA 1
ATOM 725 C C . ARG A 1 90 ? 7.776 -2.230 0.016 1.00 85.69 90 ARG A C 1
ATOM 727 O O . ARG A 1 90 ? 6.990 -2.599 0.890 1.00 85.69 90 ARG A O 1
ATOM 734 N N . LYS A 1 91 ? 8.926 -1.607 0.309 1.00 88.94 91 LYS A N 1
ATOM 735 C CA . LYS A 1 91 ? 9.338 -1.293 1.688 1.00 88.94 91 LYS A CA 1
ATOM 736 C C . LYS A 1 91 ? 8.337 -0.358 2.376 1.00 88.94 91 LYS A C 1
ATOM 738 O O . LYS A 1 91 ? 7.933 -0.640 3.503 1.00 88.94 91 LYS A O 1
ATOM 743 N N . LYS A 1 92 ? 7.895 0.712 1.707 1.00 87.31 92 LYS A N 1
ATOM 744 C CA . LYS A 1 92 ? 6.878 1.635 2.245 1.00 87.31 92 LYS A CA 1
ATOM 745 C C . LYS A 1 92 ? 5.546 0.929 2.503 1.00 87.31 92 LYS A C 1
ATOM 747 O O . LYS A 1 92 ? 4.969 1.088 3.572 1.00 87.31 92 LYS A O 1
ATOM 752 N N . LEU A 1 93 ? 5.070 0.104 1.574 1.00 89.19 93 LEU A N 1
ATOM 753 C CA . LEU A 1 93 ? 3.829 -0.663 1.734 1.00 89.19 93 LEU A CA 1
ATOM 754 C C . LEU A 1 93 ? 3.904 -1.686 2.871 1.00 89.19 93 LEU A C 1
ATOM 756 O O . LEU A 1 93 ? 2.899 -1.953 3.539 1.00 89.19 93 LEU A O 1
ATOM 760 N N . TRP A 1 94 ? 5.088 -2.242 3.122 1.00 89.50 94 TRP A N 1
ATOM 761 C CA . TRP A 1 94 ? 5.325 -3.068 4.298 1.00 89.50 94 TRP A CA 1
ATOM 762 C C . TRP A 1 94 ? 5.269 -2.245 5.592 1.00 89.50 94 TRP A C 1
ATOM 764 O O . TRP A 1 94 ? 4.609 -2.664 6.539 1.00 89.50 94 TRP A O 1
ATOM 774 N N . GLN A 1 95 ? 5.867 -1.049 5.627 1.00 90.94 95 GLN A N 1
ATOM 775 C CA . GLN A 1 95 ? 5.757 -0.141 6.779 1.00 90.94 95 GLN A CA 1
ATOM 776 C C . GLN A 1 95 ? 4.298 0.245 7.056 1.00 90.94 95 GLN A C 1
ATOM 778 O O . GLN A 1 95 ? 3.845 0.133 8.192 1.00 90.94 95 GLN A O 1
ATOM 783 N N . TYR A 1 96 ? 3.527 0.594 6.020 1.00 88.50 96 TYR A N 1
ATOM 784 C CA . TYR A 1 96 ? 2.095 0.870 6.161 1.00 88.50 96 TYR A CA 1
ATOM 785 C C . TYR A 1 96 ? 1.315 -0.324 6.712 1.00 88.50 96 TYR A C 1
ATOM 787 O O . TYR A 1 96 ? 0.427 -0.127 7.536 1.00 88.50 96 TYR A O 1
ATOM 795 N N . LYS A 1 97 ? 1.661 -1.562 6.325 1.00 90.94 97 LYS A N 1
ATOM 796 C CA . LYS A 1 97 ? 1.059 -2.773 6.911 1.00 90.94 97 LYS A CA 1
ATOM 797 C C . LYS A 1 97 ? 1.251 -2.807 8.427 1.00 90.94 97 LYS A C 1
ATOM 799 O O . LYS A 1 97 ? 0.291 -3.049 9.151 1.00 90.94 97 LYS A O 1
ATOM 804 N N . GLN A 1 98 ? 2.482 -2.584 8.889 1.00 92.19 98 GLN A N 1
ATOM 805 C CA . GLN A 1 98 ? 2.802 -2.610 10.317 1.00 92.19 98 GLN A CA 1
ATOM 806 C C . GLN A 1 98 ? 2.042 -1.512 11.065 1.00 92.19 98 GLN A C 1
ATOM 808 O O . GLN A 1 98 ? 1.393 -1.790 12.072 1.00 92.19 98 GLN A O 1
ATOM 813 N N . SER A 1 99 ? 2.041 -0.289 10.528 1.00 89.31 99 SER A N 1
ATOM 814 C CA . SER A 1 99 ? 1.314 0.837 11.118 1.00 89.31 99 SER A CA 1
ATOM 815 C C . SER A 1 99 ? -0.197 0.604 11.171 1.00 89.31 99 SER A C 1
ATOM 817 O O . SER A 1 99 ? -0.826 0.965 12.160 1.00 89.31 99 SER A O 1
ATOM 819 N N . LEU A 1 100 ? -0.783 -0.020 10.144 1.00 90.81 100 LEU A N 1
ATOM 820 C CA . LEU A 1 100 ? -2.211 -0.345 10.108 1.00 90.81 100 LEU A CA 1
ATOM 821 C C . LEU A 1 100 ? -2.572 -1.340 11.214 1.00 90.81 100 LEU A C 1
ATOM 823 O O . LEU A 1 100 ? -3.507 -1.098 11.974 1.00 90.81 100 LEU A O 1
ATOM 827 N N . LEU A 1 101 ? -1.801 -2.423 11.348 1.00 90.06 101 LEU A N 1
ATOM 828 C CA . LEU A 1 101 ? -2.018 -3.421 12.400 1.00 90.06 101 LEU A CA 1
ATOM 829 C C . LEU A 1 101 ? -1.876 -2.810 13.800 1.00 90.06 101 LEU A C 1
ATOM 831 O O . LEU A 1 101 ? -2.690 -3.088 14.681 1.00 90.06 101 LEU A O 1
ATOM 8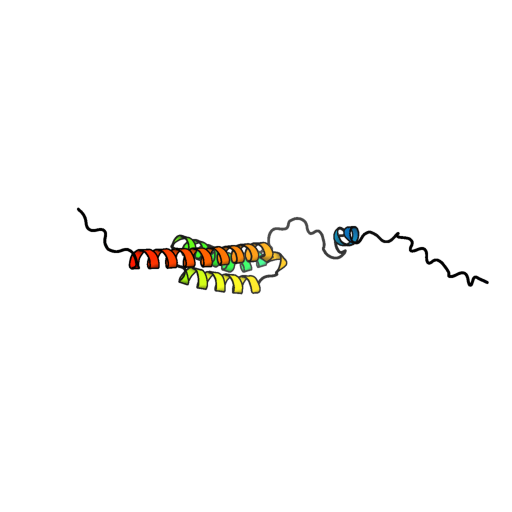35 N N . ALA A 1 102 ? -0.869 -1.957 14.001 1.00 90.88 102 ALA A N 1
ATOM 836 C CA . ALA A 1 102 ? -0.658 -1.265 15.268 1.00 90.88 102 ALA A CA 1
ATOM 837 C C . ALA A 1 102 ? -1.806 -0.293 15.593 1.00 90.88 102 ALA A C 1
ATOM 839 O O . ALA A 1 102 ? -2.316 -0.305 16.715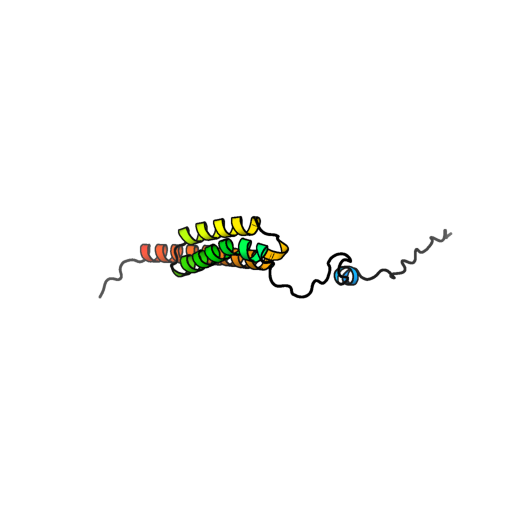 1.00 90.88 102 ALA A O 1
ATOM 840 N N . GLY A 1 103 ? -2.246 0.506 14.615 1.00 88.19 103 GLY A N 1
ATOM 841 C CA . GLY A 1 103 ? -3.348 1.457 14.768 1.00 88.19 103 GLY A CA 1
ATOM 842 C C . GLY A 1 103 ? -4.673 0.771 15.100 1.00 88.19 103 GLY A C 1
ATOM 843 O O . GLY A 1 103 ? -5.342 1.144 16.063 1.00 88.19 103 GLY A O 1
ATOM 844 N N . GLU A 1 104 ? -4.999 -0.306 14.384 1.00 89.56 104 GLU A N 1
ATOM 845 C CA . GLU A 1 104 ? -6.213 -1.091 14.620 1.00 89.56 104 GLU A CA 1
ATOM 846 C C . GLU A 1 104 ? -6.191 -1.796 15.987 1.00 89.56 104 GLU A C 1
ATOM 848 O O . GLU A 1 104 ? -7.214 -1.887 16.670 1.00 89.56 104 GLU A O 1
ATOM 853 N N . ALA A 1 105 ? -5.031 -2.295 16.424 1.00 89.81 105 ALA A N 1
ATOM 854 C CA . ALA A 1 105 ? -4.881 -2.866 17.761 1.00 89.81 105 ALA A CA 1
ATOM 855 C C . ALA A 1 105 ? -5.045 -1.801 18.857 1.00 89.81 105 ALA A C 1
ATOM 857 O O . ALA A 1 105 ? -5.666 -2.064 19.889 1.00 89.81 105 ALA A O 1
ATOM 858 N N . GLN A 1 106 ? -4.512 -0.596 18.643 1.00 89.62 106 GLN A N 1
ATOM 859 C CA . GLN A 1 106 ? -4.636 0.513 19.585 1.00 89.62 106 GLN A CA 1
ATOM 860 C C . GLN A 1 106 ? -6.090 0.978 19.734 1.00 89.62 106 GLN A C 1
ATOM 862 O O . GLN A 1 106 ? -6.532 1.213 20.860 1.00 89.62 106 GLN A O 1
ATOM 867 N N . ASP A 1 107 ? -6.838 1.071 18.635 1.00 87.50 107 ASP A N 1
ATOM 868 C CA . ASP A 1 107 ? -8.247 1.474 18.676 1.00 87.50 107 ASP A CA 1
ATOM 869 C C . ASP A 1 107 ? -9.133 0.417 19.322 1.00 87.50 107 ASP A C 1
ATOM 871 O O . ASP A 1 107 ? -9.879 0.743 20.244 1.00 87.50 107 ASP A O 1
ATOM 875 N N . ARG A 1 108 ? -8.936 -0.865 18.990 1.00 86.06 108 ARG A N 1
ATOM 876 C CA . ARG A 1 108 ? -9.620 -1.959 19.697 1.00 86.06 108 ARG A CA 1
ATOM 877 C C . ARG A 1 108 ? -9.376 -1.914 21.206 1.00 86.06 108 ARG A C 1
ATOM 879 O O . ARG A 1 108 ? -10.309 -2.072 21.987 1.00 86.06 108 ARG A O 1
ATOM 88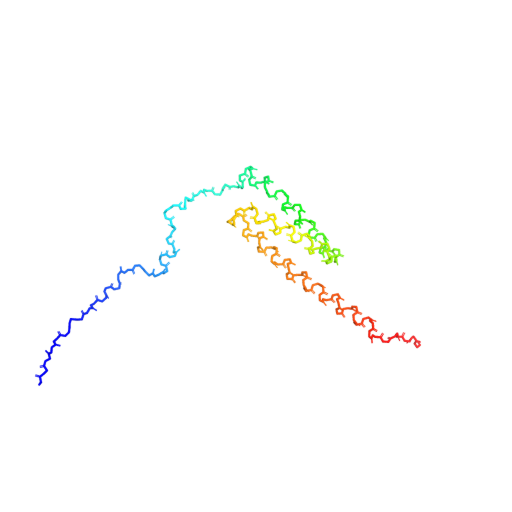6 N N . ARG A 1 109 ? -8.138 -1.650 21.643 1.00 85.81 109 ARG A N 1
ATOM 887 C CA . ARG A 1 109 ? -7.810 -1.506 23.075 1.00 85.81 109 ARG A CA 1
ATOM 888 C C . ARG A 1 109 ? -8.507 -0.303 23.718 1.00 85.81 109 ARG A C 1
ATOM 890 O O . ARG A 1 109 ? -8.910 -0.397 24.877 1.00 85.81 109 ARG A O 1
ATOM 897 N N . ARG A 1 110 ? -8.642 0.822 23.007 1.00 83.88 110 ARG A N 1
ATOM 898 C CA . ARG A 1 110 ? -9.360 2.013 23.499 1.00 83.88 110 ARG A CA 1
ATOM 899 C C . ARG A 1 110 ? -10.853 1.743 23.662 1.00 83.88 110 ARG A C 1
ATOM 901 O O . ARG A 1 110 ? -11.405 2.111 24.696 1.00 83.88 110 ARG A O 1
ATOM 908 N N . ASP A 1 111 ? -11.471 1.070 22.700 1.00 83.38 111 ASP A N 1
ATOM 909 C CA . ASP A 1 111 ? -12.896 0.735 22.755 1.00 83.38 111 ASP A CA 1
ATOM 910 C C . ASP A 1 111 ? -13.212 -0.232 23.894 1.00 83.38 111 ASP A C 1
ATOM 912 O O . ASP A 1 111 ? -14.162 -0.009 24.643 1.00 83.38 111 ASP A O 1
ATOM 916 N N . VAL A 1 112 ? -12.376 -1.258 24.090 1.00 81.94 112 VAL A N 1
ATOM 917 C CA . VAL A 1 112 ? -12.506 -2.172 25.234 1.00 81.94 112 VAL A CA 1
ATOM 918 C C . VAL A 1 112 ? -12.419 -1.399 26.548 1.00 81.94 112 VAL A C 1
ATOM 920 O O . VAL A 1 112 ? -13.323 -1.516 27.368 1.00 81.94 112 VAL A O 1
ATOM 923 N N . ARG A 1 113 ? -11.403 -0.537 26.721 1.00 79.88 113 ARG A N 1
ATOM 924 C CA . ARG A 1 113 ? -11.253 0.278 27.941 1.00 79.88 113 ARG A CA 1
ATOM 925 C C . ARG A 1 113 ? -12.471 1.158 28.218 1.00 79.88 113 ARG A C 1
ATOM 927 O O . ARG A 1 113 ? -12.891 1.249 29.366 1.00 79.88 113 ARG A O 1
ATOM 934 N N . ARG A 1 114 ? -13.033 1.794 27.183 1.00 76.69 114 ARG A N 1
ATOM 935 C CA . ARG A 1 114 ? -14.237 2.634 27.303 1.00 76.69 114 ARG A CA 1
ATOM 936 C C . ARG A 1 114 ? -15.460 1.838 27.750 1.00 76.69 114 ARG A C 1
ATOM 938 O O . ARG A 1 114 ? -16.251 2.361 28.519 1.00 76.69 114 ARG A O 1
ATOM 945 N N . ARG A 1 115 ? -15.602 0.592 27.292 1.00 77.31 115 ARG A N 1
ATOM 946 C CA . ARG A 1 115 ? -16.715 -0.290 27.678 1.00 77.31 115 ARG A CA 1
ATOM 947 C C . ARG A 1 115 ? -16.569 -0.859 29.090 1.00 77.31 115 ARG A C 1
ATOM 949 O O . ARG A 1 115 ? -17.574 -1.128 29.729 1.00 77.31 115 ARG A O 1
ATOM 956 N N . THR A 1 116 ? -15.340 -1.067 29.562 1.00 78.44 116 THR A N 1
ATOM 957 C CA . THR A 1 116 ? -15.069 -1.706 30.862 1.00 78.44 116 THR A CA 1
ATOM 958 C C . THR A 1 116 ? -14.985 -0.738 32.044 1.00 78.44 116 THR A C 1
ATOM 960 O O . THR A 1 116 ? -14.968 -1.192 33.183 1.00 78.44 116 THR A O 1
ATOM 963 N N . LEU A 1 117 ? -14.874 0.574 31.811 1.00 72.06 117 LEU A N 1
ATOM 964 C CA . LEU A 1 117 ? -14.818 1.563 32.891 1.00 72.06 117 LEU A CA 1
ATOM 965 C C . LEU A 1 117 ? -16.242 1.912 33.358 1.00 72.06 117 LEU A C 1
ATOM 967 O O . LEU A 1 117 ? -17.041 2.350 32.527 1.00 72.06 117 LEU A O 1
ATOM 971 N N . PRO A 1 118 ? -16.570 1.761 34.657 1.00 68.75 118 PRO A N 1
ATOM 972 C CA . PRO A 1 118 ? -17.850 2.223 35.178 1.00 68.75 118 PRO A CA 1
ATOM 973 C C . PRO A 1 118 ? -17.963 3.748 35.011 1.00 68.75 118 PRO A C 1
ATOM 975 O O . PRO A 1 118 ? -16.939 4.445 35.065 1.00 68.75 118 PRO A O 1
ATOM 978 N N . PRO A 1 119 ? -19.178 4.289 34.796 1.00 71.62 119 PRO A N 1
ATOM 979 C CA . PRO A 1 119 ? -19.373 5.729 34.721 1.00 71.62 119 PRO A CA 1
ATOM 980 C C . PRO A 1 119 ? -18.851 6.363 36.011 1.00 71.62 119 PRO A C 1
ATOM 982 O O . PRO A 1 119 ? -19.227 5.958 37.110 1.00 71.62 119 PRO A O 1
ATOM 985 N N . ARG A 1 120 ? -17.945 7.339 35.877 1.00 68.75 120 ARG A N 1
ATOM 986 C CA . ARG A 1 120 ? -17.488 8.140 37.013 1.00 68.75 120 ARG A CA 1
ATOM 987 C C . ARG A 1 120 ? -18.694 8.911 37.532 1.00 68.75 120 ARG A C 1
ATOM 989 O O . ARG A 1 120 ? -19.150 9.839 36.869 1.00 68.75 120 ARG A O 1
ATOM 996 N N . THR A 1 121 ? -19.219 8.499 38.677 1.00 71.19 121 THR A N 1
ATOM 997 C CA . THR A 1 121 ? -20.234 9.259 39.399 1.00 71.19 121 THR A CA 1
ATOM 998 C C . THR A 1 121 ? -19.612 10.588 39.829 1.00 71.19 121 THR A C 1
ATOM 1000 O O . THR A 1 121 ? -18.567 10.560 40.487 1.00 71.19 121 THR A O 1
ATOM 1003 N N . PRO A 1 122 ? -20.184 11.738 39.441 1.00 74.19 122 PRO A N 1
ATOM 1004 C CA . PRO A 1 122 ? -19.781 13.012 40.012 1.00 74.19 122 PRO A CA 1
ATOM 1005 C C . PRO A 1 122 ? -20.210 13.034 41.486 1.00 74.19 122 PRO A C 1
ATOM 1007 O O . PRO A 1 122 ? -21.380 12.801 41.786 1.00 74.19 122 PRO A O 1
ATOM 1010 N N . THR A 1 123 ? -19.244 13.229 42.382 1.00 68.81 123 THR A N 1
ATOM 1011 C CA . THR A 1 123 ? -19.453 13.571 43.800 1.00 68.81 123 THR A CA 1
ATOM 1012 C C . THR A 1 123 ? -19.694 15.057 43.957 1.00 68.81 123 THR A C 1
ATOM 1014 O O . THR A 1 123 ? -18.956 15.811 43.279 1.00 68.81 123 THR A O 1
#

Organism: NCBI:txid2759956

Radius of gyration: 28.22 Å; chains: 1; bounding box: 78×63×64 Å

Secondary structure (DSSP, 8-state):
--------------SPPHHHHHHS--TTS---------HHHHHHHHHHHHHHHHHHHHHHTT-HHHHHHHHHHHHHHHHTS-HHHHHHHHHHHHHHHHHHHHHHHHHHHHHHHHHHSPP----

pLDDT: mean 75.15, std 15.71, range [43.47, 93.0]

Foldseek 3Di:
DDDDDDDDPPPPPPDPDPVVVVVDDPPPPPPPDPDPDDPVRVVLCVVLVVLVVQLVVCLVVLVLVSNVVSLVVSVVSLVVDDCVSCVVVVVVSVVSVVSSVVSVVVVVVVVVVVVPDDPPDDD

Sequence (123 aa):
MTHRGRPRVHLLTGGPAWEERRAAPKPGYSKAPYRGFSKNQRKARKPLNAIMAQLAEAMKQRDWRAARIARSAAWDEVNKLDEDLTRQERKKLWQYKQSLLAGEAQDRRRDVRRRTLPPRTPT